Protein AF-A0A5R9ATQ8-F1 (afdb_monomer_lite)

Sequence (140 aa):
MYTQIVNFPNKNTQNATLIISRLKDLANIKRDLQLAQLLEVRPTTLSTWKKRDSIDYRLIIDFCNAKGFDLNFVFFGVEPINSHIEDLAQLLIGKVKGQFEKEISDIKGYQADLVNNLDKLKTKEAIEIAKKKVAKVTKK

Secondary structure (DSSP, 8-state):
---------SS-TT-HHHHHHHHHHHTT---HHHHHHHTT--HHHHHHHHHHT---HHHHHHHHHHHT--HHHHHH----THHHHHHHHHHHHHHHHHHHHHHHHHHHHHHHHHHHHHHHHHHHHHHHHHHHHHHHHTT-

Radius of gyration: 34.51 Å; chains: 1; bounding box: 72×62×83 Å

pLDDT: mean 85.85, std 14.68, range [38.66, 98.12]

Structure (mmCIF, N/CA/C/O backbone):
data_AF-A0A5R9ATQ8-F1
#
_entry.id   AF-A0A5R9ATQ8-F1
#
loop_
_atom_site.group_PDB
_atom_site.id
_atom_site.type_symbol
_atom_site.label_atom_id
_atom_site.label_alt_id
_atom_site.label_comp_id
_atom_site.label_asym_id
_atom_site.label_entity_id
_atom_site.label_seq_id
_atom_site.pdbx_PDB_ins_code
_atom_site.Cartn_x
_atom_site.Cartn_y
_atom_site.Cartn_z
_atom_site.occupancy
_atom_site.B_iso_or_equiv
_atom_site.auth_seq_id
_atom_site.auth_comp_id
_atom_site.auth_asym_id
_atom_site.auth_atom_id
_atom_site.pdbx_PDB_model_num
ATOM 1 N N . MET A 1 1 ? -10.161 30.521 -1.663 1.00 46.62 1 MET A N 1
ATOM 2 C CA . MET A 1 1 ? -8.878 30.371 -0.945 1.00 46.62 1 MET A CA 1
ATOM 3 C C . MET A 1 1 ? -8.720 28.903 -0.566 1.00 46.62 1 MET A C 1
ATOM 5 O O . MET A 1 1 ? -9.188 28.555 0.493 1.00 46.62 1 MET A O 1
ATOM 9 N N . TYR A 1 2 ? -8.190 28.051 -1.454 1.00 40.78 2 TYR A N 1
ATOM 10 C CA . TYR A 1 2 ? -7.668 26.696 -1.171 1.00 40.78 2 TYR A CA 1
ATOM 11 C C . TYR A 1 2 ? -7.130 26.115 -2.483 1.00 40.78 2 TYR A C 1
ATOM 13 O O . TYR A 1 2 ? -7.927 25.684 -3.306 1.00 40.78 2 TYR A O 1
ATOM 21 N N . THR A 1 3 ? -5.812 26.162 -2.698 1.00 38.66 3 THR A N 1
ATOM 22 C CA . THR A 1 3 ? -5.001 25.120 -3.374 1.00 38.66 3 THR A CA 1
ATOM 23 C C . THR A 1 3 ? -3.568 25.626 -3.549 1.00 38.66 3 THR A C 1
ATOM 25 O O . THR A 1 3 ? -3.216 26.257 -4.537 1.00 38.66 3 THR A O 1
ATOM 28 N N . GLN A 1 4 ? -2.719 25.335 -2.569 1.00 52.00 4 GLN A N 1
ATOM 29 C CA . GLN A 1 4 ? -1.273 25.273 -2.773 1.00 52.00 4 GLN A CA 1
ATOM 30 C C . GLN A 1 4 ? -0.727 24.066 -2.014 1.00 52.00 4 GLN A C 1
ATOM 32 O O . GLN A 1 4 ? -0.067 24.252 -1.006 1.00 52.00 4 GLN A O 1
ATOM 37 N N . ILE A 1 5 ? -1.012 22.834 -2.451 1.00 45.69 5 ILE A N 1
ATOM 38 C CA . ILE A 1 5 ? -0.193 21.674 -2.054 1.00 45.69 5 ILE A CA 1
ATOM 39 C C . ILE A 1 5 ? -0.224 20.608 -3.158 1.00 45.69 5 ILE A C 1
ATOM 41 O O . ILE A 1 5 ? -0.794 19.544 -2.994 1.00 45.69 5 ILE A O 1
ATOM 45 N N . VAL A 1 6 ? 0.383 20.898 -4.304 1.00 46.12 6 VAL A N 1
ATOM 46 C CA . VAL A 1 6 ? 1.107 19.879 -5.080 1.00 46.12 6 VAL A CA 1
ATOM 47 C C . VAL A 1 6 ? 2.267 20.610 -5.730 1.00 46.12 6 VAL A C 1
ATOM 49 O O . VAL A 1 6 ? 2.180 21.148 -6.830 1.00 46.12 6 VAL A O 1
ATOM 52 N N . ASN A 1 7 ? 3.352 20.733 -4.973 1.00 47.03 7 ASN A N 1
ATOM 53 C CA . ASN A 1 7 ? 4.609 21.207 -5.521 1.00 47.03 7 ASN A CA 1
ATOM 54 C C . ASN A 1 7 ? 5.124 20.073 -6.415 1.00 47.03 7 ASN A C 1
ATOM 56 O O . ASN A 1 7 ? 5.799 19.168 -5.935 1.00 47.03 7 ASN A O 1
ATOM 60 N N . PHE A 1 8 ? 4.720 20.052 -7.687 1.00 46.34 8 PHE A N 1
ATOM 61 C CA . PHE A 1 8 ? 5.320 19.160 -8.670 1.00 46.34 8 PHE A CA 1
ATOM 62 C C . PHE A 1 8 ? 6.730 19.693 -8.925 1.00 46.34 8 PHE A C 1
ATOM 64 O O . PHE A 1 8 ? 6.858 20.764 -9.527 1.00 46.34 8 PHE A O 1
ATOM 71 N N . PRO A 1 9 ? 7.805 19.026 -8.461 1.00 48.62 9 PRO A N 1
ATOM 72 C CA . PRO A 1 9 ? 9.133 19.438 -8.872 1.00 48.62 9 PRO A CA 1
ATOM 73 C C . PRO A 1 9 ? 9.164 19.363 -10.399 1.00 48.62 9 PRO A C 1
ATOM 75 O O . PRO A 1 9 ? 8.869 18.323 -10.982 1.00 48.62 9 PRO A O 1
ATOM 78 N N . ASN A 1 10 ? 9.478 20.490 -11.034 1.00 51.44 10 ASN A N 1
ATOM 79 C CA . ASN A 1 10 ? 9.579 20.677 -12.481 1.00 51.44 10 ASN A CA 1
ATOM 80 C C . ASN A 1 10 ? 10.792 19.909 -13.053 1.00 51.44 10 ASN A C 1
ATOM 82 O O . ASN A 1 10 ? 11.746 20.481 -13.576 1.00 51.44 10 ASN A O 1
ATOM 86 N N . LYS A 1 11 ? 10.808 18.592 -12.850 1.00 63.91 11 LYS A N 1
ATOM 87 C CA . LYS A 1 11 ? 11.862 17.656 -13.228 1.00 63.91 11 LYS A CA 1
ATOM 88 C C . LYS A 1 11 ? 11.149 16.452 -13.822 1.00 63.91 11 LYS A C 1
ATOM 90 O O . LYS A 1 11 ? 10.272 15.910 -13.164 1.00 63.91 11 LYS A O 1
ATOM 95 N N . ASN A 1 12 ? 11.494 16.054 -15.048 1.00 73.75 12 ASN A N 1
ATOM 96 C CA . ASN A 1 12 ? 10.874 14.910 -15.720 1.00 73.75 12 ASN A CA 1
ATOM 97 C C . ASN A 1 12 ? 10.888 13.675 -14.793 1.00 73.75 12 ASN A C 1
ATOM 99 O O . ASN A 1 12 ? 11.936 13.057 -14.575 1.00 73.75 12 ASN A O 1
ATOM 103 N N . THR A 1 13 ? 9.734 13.360 -14.201 1.00 82.50 13 THR A N 1
ATOM 104 C CA . THR A 1 13 ? 9.575 12.314 -13.181 1.00 82.50 13 THR A CA 1
ATOM 105 C C . THR A 1 13 ? 9.557 10.915 -13.783 1.00 82.50 13 THR A C 1
ATOM 107 O O . THR A 1 13 ? 9.734 9.944 -13.045 1.00 82.50 13 THR A O 1
ATOM 110 N N . GLN A 1 14 ? 9.412 10.838 -15.109 1.00 90.31 14 GLN A N 1
ATOM 111 C CA . GLN A 1 14 ? 9.348 9.618 -15.905 1.00 90.31 14 GLN A CA 1
ATOM 112 C C . GLN A 1 14 ? 10.719 9.196 -16.456 1.00 90.31 14 GLN A C 1
ATOM 114 O O . GLN A 1 14 ? 10.794 8.386 -17.377 1.00 90.31 14 GLN A O 1
ATOM 119 N N . ASN A 1 15 ? 11.812 9.740 -15.914 1.00 93.75 15 ASN A N 1
ATOM 120 C CA . ASN A 1 15 ? 13.147 9.281 -16.276 1.00 93.75 15 ASN A CA 1
ATOM 121 C C . ASN A 1 15 ? 13.405 7.869 -15.725 1.00 93.75 15 ASN A C 1
ATOM 123 O O . ASN A 1 15 ? 12.940 7.497 -14.638 1.00 93.75 15 ASN A O 1
ATOM 127 N N . ALA A 1 16 ? 14.188 7.089 -16.464 1.00 95.94 16 ALA A N 1
ATOM 128 C CA . ALA A 1 16 ? 14.448 5.682 -16.198 1.00 95.94 16 ALA A CA 1
ATOM 129 C C . ALA A 1 16 ? 15.022 5.451 -14.794 1.00 95.94 16 ALA A C 1
ATOM 131 O O . ALA A 1 16 ? 14.676 4.475 -14.130 1.00 95.94 16 ALA A O 1
ATOM 132 N N . THR A 1 17 ? 15.881 6.355 -14.316 1.00 95.81 17 THR A N 1
ATOM 133 C CA . THR A 1 17 ? 16.530 6.221 -13.005 1.00 95.81 17 THR A CA 1
ATOM 134 C C . THR A 1 17 ? 15.527 6.355 -11.861 1.00 95.81 17 THR A C 1
ATOM 136 O O . THR A 1 17 ? 15.564 5.548 -10.930 1.00 95.81 17 THR A O 1
ATOM 139 N N . LEU A 1 18 ? 14.614 7.328 -11.931 1.00 95.81 18 LEU A N 1
ATOM 140 C CA . LEU A 1 18 ? 13.574 7.509 -10.916 1.00 95.81 18 LEU A CA 1
ATOM 141 C C . LEU A 1 18 ? 12.566 6.364 -10.936 1.00 95.81 18 LEU A C 1
ATOM 143 O O . LEU A 1 18 ? 12.257 5.827 -9.876 1.00 95.81 18 LEU A O 1
ATOM 147 N N . ILE A 1 19 ? 12.112 5.945 -12.120 1.00 96.56 19 ILE A N 1
ATOM 148 C CA . ILE A 1 19 ? 11.181 4.816 -12.254 1.00 96.56 19 ILE A CA 1
ATOM 149 C C . ILE A 1 19 ? 11.798 3.544 -11.657 1.00 96.56 19 ILE A C 1
ATOM 151 O O . ILE A 1 19 ? 11.174 2.881 -10.831 1.00 96.56 19 ILE A O 1
ATOM 155 N N . ILE A 1 20 ? 13.054 3.236 -11.999 1.00 96.69 20 ILE A N 1
ATOM 156 C CA . ILE A 1 20 ? 13.779 2.086 -11.439 1.00 96.69 20 ILE A CA 1
ATOM 157 C C . ILE A 1 20 ? 13.929 2.204 -9.918 1.00 96.69 20 ILE A C 1
ATOM 159 O O . ILE A 1 20 ? 13.813 1.197 -9.222 1.00 96.69 20 ILE A O 1
ATOM 163 N N . SER A 1 21 ? 14.177 3.404 -9.386 1.00 96.38 21 SER A N 1
ATOM 164 C CA . SER A 1 21 ? 14.235 3.615 -7.936 1.00 96.38 21 SER A CA 1
ATOM 165 C C . SER A 1 21 ? 12.907 3.269 -7.270 1.00 96.38 21 SER A C 1
ATOM 167 O O . SER A 1 21 ? 12.885 2.437 -6.371 1.00 96.38 21 SER A O 1
ATOM 169 N N . ARG A 1 22 ? 11.795 3.817 -7.768 1.00 96.31 22 ARG A N 1
ATOM 170 C CA . ARG A 1 22 ? 10.468 3.581 -7.182 1.00 96.31 22 ARG A CA 1
ATOM 171 C C . ARG A 1 22 ? 10.037 2.120 -7.286 1.00 96.31 22 ARG A C 1
ATOM 173 O O . ARG A 1 22 ? 9.456 1.586 -6.350 1.00 96.31 22 ARG A O 1
ATOM 180 N N . LEU A 1 23 ? 10.370 1.443 -8.388 1.00 96.81 23 LEU A N 1
ATOM 181 C CA . LEU A 1 23 ? 10.139 0.001 -8.531 1.00 96.81 23 LEU A CA 1
ATOM 182 C C . LEU A 1 23 ? 10.910 -0.813 -7.489 1.00 96.81 23 LEU A C 1
ATOM 184 O O . LEU A 1 23 ? 10.379 -1.786 -6.958 1.00 96.81 23 LEU A O 1
ATOM 188 N N . LYS A 1 24 ? 12.154 -0.423 -7.188 1.00 97.00 24 LYS A N 1
ATOM 189 C CA . LYS A 1 24 ? 12.945 -1.059 -6.129 1.00 97.00 24 LYS A CA 1
ATOM 190 C C . LYS A 1 24 ? 12.338 -0.833 -4.748 1.00 97.00 24 LYS A C 1
ATOM 192 O O . LYS A 1 24 ? 12.287 -1.784 -3.972 1.00 97.00 24 LYS A O 1
ATOM 197 N N . ASP A 1 25 ? 11.859 0.379 -4.481 1.00 95.31 25 ASP A N 1
ATOM 198 C CA . ASP A 1 25 ? 11.218 0.731 -3.213 1.00 95.31 25 ASP A CA 1
ATOM 199 C C . ASP A 1 25 ? 9.940 -0.098 -3.004 1.00 95.31 25 ASP A C 1
ATOM 201 O O . ASP A 1 25 ? 9.802 -0.771 -1.983 1.00 95.31 25 ASP A O 1
ATOM 205 N N . LEU A 1 26 ? 9.067 -0.163 -4.016 1.00 94.88 26 LEU A N 1
ATOM 206 C CA . LEU A 1 26 ? 7.844 -0.977 -3.988 1.00 94.88 26 LEU A CA 1
ATOM 207 C C . LEU A 1 26 ? 8.123 -2.480 -3.855 1.00 94.88 26 LEU A C 1
ATOM 209 O O . LEU A 1 26 ? 7.413 -3.191 -3.147 1.00 94.88 26 LEU A O 1
ATOM 213 N N . ALA A 1 27 ? 9.168 -2.978 -4.517 1.00 94.50 27 ALA A N 1
ATOM 214 C CA . ALA A 1 27 ? 9.582 -4.376 -4.421 1.00 94.50 27 ALA A CA 1
ATOM 215 C C . ALA A 1 27 ? 10.441 -4.677 -3.175 1.00 94.50 27 ALA A C 1
ATOM 217 O O . ALA A 1 27 ? 10.871 -5.818 -3.002 1.00 94.50 27 ALA A O 1
ATOM 218 N N . ASN A 1 28 ? 10.697 -3.681 -2.317 1.00 96.00 28 ASN A N 1
ATOM 219 C CA . ASN A 1 28 ? 11.531 -3.770 -1.118 1.00 96.00 28 ASN A CA 1
ATOM 220 C C . ASN A 1 28 ? 12.920 -4.395 -1.375 1.00 96.00 28 ASN A C 1
ATOM 222 O O . ASN A 1 28 ? 13.402 -5.265 -0.642 1.00 96.00 28 ASN A O 1
ATOM 226 N N . ILE A 1 29 ? 13.580 -3.961 -2.450 1.00 97.06 29 ILE A N 1
ATOM 227 C CA . ILE A 1 29 ? 14.921 -4.415 -2.841 1.00 97.06 29 ILE A CA 1
ATOM 228 C C . ILE A 1 29 ? 15.869 -3.234 -3.012 1.00 97.06 29 ILE A C 1
ATOM 230 O O . ILE A 1 29 ? 15.476 -2.135 -3.371 1.00 97.06 29 ILE A O 1
ATOM 234 N N . LYS A 1 30 ? 17.168 -3.461 -2.798 1.00 95.19 30 LYS A N 1
ATOM 235 C CA . LYS A 1 30 ? 18.175 -2.385 -2.877 1.00 95.19 30 LYS A CA 1
ATOM 236 C C . LYS A 1 30 ? 18.996 -2.415 -4.163 1.00 95.19 30 LYS A C 1
ATOM 238 O O . LYS A 1 30 ? 19.471 -1.379 -4.630 1.00 95.19 30 LYS A O 1
ATOM 243 N N . ARG A 1 31 ? 19.190 -3.606 -4.739 1.00 96.62 31 ARG A N 1
ATOM 244 C CA . ARG A 1 31 ? 20.147 -3.832 -5.831 1.00 96.62 31 ARG A CA 1
ATOM 245 C C . ARG A 1 31 ? 19.441 -3.944 -7.173 1.00 96.62 31 ARG A C 1
ATOM 247 O O . ARG A 1 31 ? 18.506 -4.725 -7.319 1.00 96.62 31 ARG A O 1
ATOM 254 N N . ASP A 1 32 ? 19.982 -3.269 -8.180 1.00 95.62 32 ASP A N 1
ATOM 255 C CA . ASP A 1 32 ? 19.482 -3.343 -9.560 1.00 95.62 32 ASP A CA 1
ATOM 256 C C . ASP A 1 32 ? 19.546 -4.768 -10.122 1.00 95.62 32 ASP A C 1
ATOM 258 O O . ASP A 1 32 ? 18.688 -5.160 -10.900 1.00 95.62 32 ASP A O 1
ATOM 262 N N . LEU A 1 33 ? 20.519 -5.575 -9.682 1.00 96.62 33 LEU A N 1
ATOM 263 C CA . LEU A 1 33 ? 20.599 -6.997 -10.028 1.00 96.62 33 LEU A CA 1
ATOM 264 C C . LEU A 1 33 ? 19.315 -7.753 -9.654 1.00 96.62 33 LEU A C 1
ATOM 266 O O . LEU A 1 33 ? 18.842 -8.572 -10.433 1.00 96.62 33 LEU A O 1
ATOM 270 N N . GLN A 1 34 ? 18.748 -7.459 -8.481 1.00 97.69 34 GLN A N 1
ATOM 271 C CA . GLN A 1 34 ? 17.525 -8.108 -8.006 1.00 97.69 34 GLN A CA 1
ATOM 272 C C . GLN A 1 34 ? 16.316 -7.642 -8.817 1.00 97.69 34 GLN A C 1
ATOM 274 O O . GLN A 1 34 ? 15.476 -8.458 -9.174 1.00 97.69 34 GLN A O 1
ATOM 279 N N . LEU A 1 35 ? 16.254 -6.352 -9.169 1.00 97.69 35 LEU A N 1
ATOM 280 C CA . LEU A 1 35 ? 15.187 -5.845 -10.031 1.00 97.69 35 LEU A CA 1
ATOM 281 C C . LEU A 1 35 ? 15.271 -6.461 -11.433 1.00 97.69 35 LEU A C 1
ATOM 283 O O . LEU A 1 35 ? 14.249 -6.834 -11.993 1.00 97.69 35 LEU A O 1
ATOM 287 N N . ALA A 1 36 ? 16.479 -6.611 -11.982 1.00 97.50 36 ALA A N 1
ATOM 288 C CA . ALA A 1 36 ? 16.681 -7.238 -13.285 1.00 97.50 36 ALA A CA 1
ATOM 289 C C . ALA A 1 36 ? 16.168 -8.683 -13.292 1.00 97.50 36 ALA A C 1
ATOM 291 O O . ALA A 1 36 ? 15.490 -9.082 -14.230 1.00 97.50 36 ALA A O 1
ATOM 292 N N . GLN A 1 37 ? 16.435 -9.434 -12.220 1.00 97.44 37 GLN A N 1
ATOM 293 C CA . GLN A 1 37 ? 15.911 -10.789 -12.040 1.00 97.44 37 GLN A CA 1
ATOM 294 C C . GLN A 1 37 ? 14.381 -10.809 -11.937 1.00 97.44 37 GLN A C 1
ATOM 296 O O . GLN A 1 37 ? 13.757 -11.645 -12.576 1.00 97.44 37 GLN A O 1
ATOM 301 N N . LEU A 1 38 ? 13.777 -9.881 -11.182 1.00 96.81 38 LEU A N 1
ATOM 302 C CA . LEU A 1 38 ? 12.316 -9.779 -11.045 1.00 96.81 38 LEU A CA 1
ATOM 303 C C . LEU A 1 38 ? 11.607 -9.413 -12.354 1.00 96.81 38 LEU A C 1
ATOM 305 O O . LEU A 1 38 ? 10.496 -9.872 -12.586 1.00 96.81 38 LEU A O 1
ATOM 309 N N . LEU A 1 39 ? 12.238 -8.573 -13.174 1.00 96.94 39 LEU A N 1
ATOM 310 C CA . LEU A 1 39 ? 11.743 -8.172 -14.493 1.00 96.94 39 LEU A CA 1
ATOM 311 C C . LEU A 1 39 ? 12.145 -9.157 -15.601 1.00 96.94 39 LEU A C 1
ATOM 313 O O . LEU A 1 39 ? 11.845 -8.906 -16.762 1.00 96.94 39 LEU A O 1
ATOM 317 N N . GLU A 1 40 ? 12.870 -10.228 -15.265 1.00 97.19 40 GLU A N 1
ATOM 318 C CA . GLU A 1 40 ? 13.389 -11.222 -16.213 1.00 97.19 40 GLU A CA 1
ATOM 319 C C . GLU A 1 40 ? 14.249 -10.617 -17.344 1.00 97.19 40 GLU A C 1
ATOM 321 O O . GLU A 1 40 ? 14.307 -11.113 -18.469 1.00 97.19 40 GLU A O 1
ATOM 326 N N . VAL A 1 41 ? 14.990 -9.548 -17.034 1.00 97.00 41 VAL A N 1
ATOM 327 C CA . VAL A 1 41 ? 15.931 -8.894 -17.955 1.00 97.00 41 VAL A CA 1
ATOM 328 C C . VAL A 1 41 ? 17.380 -9.099 -17.524 1.00 97.00 41 VAL A C 1
ATOM 330 O O . VAL A 1 41 ? 17.706 -9.352 -16.365 1.00 97.00 41 VAL A O 1
ATOM 333 N N . ARG A 1 42 ? 18.314 -8.927 -18.464 1.00 97.06 42 ARG A N 1
ATOM 334 C CA . ARG A 1 42 ? 19.746 -8.935 -18.137 1.00 97.06 42 ARG A CA 1
ATOM 335 C C . ARG A 1 42 ? 20.103 -7.690 -17.302 1.00 97.06 42 ARG A C 1
ATOM 337 O O . ARG A 1 42 ? 19.620 -6.600 -17.609 1.00 97.06 42 ARG A O 1
ATOM 344 N N . PRO A 1 43 ? 21.026 -7.766 -16.324 1.00 95.12 43 PRO A N 1
ATOM 345 C CA . PRO A 1 43 ? 21.456 -6.591 -15.544 1.00 95.12 43 PRO A CA 1
ATOM 346 C C . PRO A 1 43 ? 22.042 -5.450 -16.399 1.00 95.12 43 PRO A C 1
ATOM 348 O O . PRO A 1 43 ? 21.942 -4.264 -16.067 1.00 95.12 43 PRO A O 1
ATOM 351 N N . THR A 1 44 ? 22.630 -5.804 -17.544 1.00 96.06 44 THR A N 1
ATOM 352 C CA . THR A 1 44 ? 23.124 -4.859 -18.554 1.00 96.06 44 THR A CA 1
ATOM 353 C C . THR A 1 44 ? 21.998 -4.076 -19.230 1.00 96.06 44 THR A C 1
ATOM 355 O O . THR A 1 44 ? 22.209 -2.923 -19.615 1.00 96.06 44 THR A O 1
ATOM 358 N N . THR A 1 45 ? 20.796 -4.650 -19.325 1.0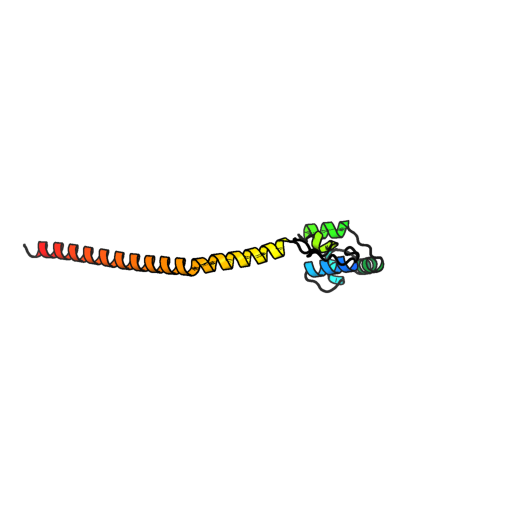0 96.75 45 THR A N 1
ATOM 359 C CA . THR A 1 45 ? 19.600 -3.984 -19.850 1.00 96.75 45 THR A CA 1
ATOM 360 C C . THR A 1 45 ? 19.188 -2.832 -18.938 1.00 96.75 45 THR A C 1
ATOM 362 O O . THR A 1 45 ? 19.131 -1.700 -19.408 1.00 96.75 45 THR A O 1
ATOM 365 N N . LEU A 1 46 ? 19.045 -3.061 -17.624 1.00 95.50 46 LEU A N 1
ATOM 366 C CA . LEU A 1 46 ? 18.748 -1.978 -16.668 1.00 95.50 46 LEU A CA 1
ATOM 367 C C . LEU A 1 46 ? 19.827 -0.887 -16.662 1.00 95.50 46 LEU A C 1
ATOM 369 O O . LEU A 1 46 ? 19.528 0.302 -16.556 1.00 95.50 46 LEU A O 1
ATOM 373 N N . SER A 1 47 ? 21.095 -1.277 -16.801 1.00 94.69 47 SER A N 1
ATOM 374 C CA . SER A 1 47 ? 22.197 -0.314 -16.914 1.00 94.69 47 SER A CA 1
ATOM 375 C C . SER A 1 47 ? 22.073 0.552 -18.173 1.00 94.69 47 SER A C 1
ATOM 377 O O . SER A 1 47 ? 22.318 1.757 -18.116 1.00 94.69 47 SER A O 1
ATOM 379 N N . THR A 1 48 ? 21.670 -0.044 -19.298 1.00 96.81 48 THR A N 1
ATOM 380 C CA . THR A 1 48 ? 21.416 0.664 -20.561 1.00 96.81 48 THR A CA 1
ATOM 381 C C . THR A 1 48 ? 20.226 1.606 -20.445 1.00 96.81 48 THR A C 1
ATOM 383 O O . THR A 1 48 ? 20.333 2.752 -20.875 1.00 96.81 48 THR A O 1
ATOM 386 N N . TRP A 1 49 ? 19.136 1.159 -19.818 1.00 97.06 49 TRP A N 1
ATOM 387 C CA . TRP A 1 49 ? 17.939 1.969 -19.611 1.00 97.06 49 TRP A CA 1
ATOM 388 C C . TRP A 1 49 ? 18.237 3.261 -18.857 1.00 97.06 49 TRP A C 1
ATOM 390 O O . TRP A 1 49 ? 17.906 4.342 -19.334 1.00 97.06 49 TRP A O 1
ATOM 400 N N . LYS A 1 50 ? 18.966 3.171 -17.736 1.00 95.19 50 LYS A N 1
ATOM 401 C CA . LYS A 1 50 ? 19.392 4.354 -16.970 1.00 95.19 50 LYS A CA 1
ATOM 402 C C . LYS A 1 50 ? 20.273 5.301 -17.784 1.00 95.19 50 LYS A C 1
ATOM 404 O O . LYS A 1 50 ? 20.095 6.508 -17.707 1.00 95.19 50 LYS A O 1
ATOM 409 N N . LYS A 1 51 ? 21.230 4.766 -18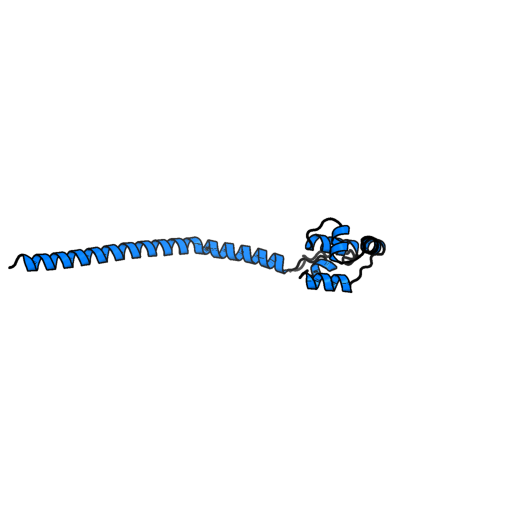.555 1.00 96.19 51 LYS A N 1
ATOM 410 C CA . LYS A 1 51 ? 22.162 5.579 -19.360 1.00 96.19 51 LYS A CA 1
ATOM 411 C C . LYS A 1 51 ? 21.476 6.302 -20.518 1.00 96.19 51 LYS A C 1
ATOM 413 O O . LYS A 1 51 ? 21.877 7.409 -20.850 1.00 96.19 51 LYS A O 1
ATOM 418 N N . ARG A 1 52 ? 20.507 5.649 -21.163 1.00 95.56 52 ARG A N 1
ATOM 419 C CA . ARG A 1 52 ? 19.786 6.169 -22.337 1.00 95.56 52 ARG A CA 1
ATOM 420 C C . ARG A 1 52 ? 18.491 6.889 -21.982 1.00 95.56 52 ARG A C 1
ATOM 422 O O . ARG A 1 52 ? 17.782 7.295 -22.891 1.00 95.56 52 ARG A O 1
ATOM 429 N N . ASP A 1 53 ? 18.167 6.953 -20.697 1.00 95.12 53 ASP A N 1
ATOM 430 C CA . ASP A 1 53 ? 16.900 7.456 -20.182 1.00 95.12 53 ASP A CA 1
ATOM 431 C C . ASP A 1 53 ? 15.666 6.898 -20.916 1.00 95.12 53 ASP A C 1
ATOM 433 O O . ASP A 1 53 ? 14.761 7.616 -21.324 1.00 95.12 53 ASP A O 1
ATOM 437 N N . SER A 1 54 ? 15.668 5.586 -21.152 1.00 94.75 54 SER A N 1
ATOM 438 C CA . SER A 1 54 ? 14.596 4.882 -21.862 1.00 94.75 54 SER A CA 1
ATOM 439 C C . SER A 1 54 ? 14.328 3.544 -21.197 1.00 94.75 54 SER A C 1
ATOM 441 O O . SER A 1 54 ? 15.260 2.840 -20.817 1.00 94.75 54 SER A O 1
ATOM 443 N N . ILE A 1 55 ? 13.057 3.188 -21.054 1.00 95.44 55 ILE A N 1
ATOM 444 C CA . ILE A 1 55 ? 12.612 1.936 -20.436 1.00 95.44 55 ILE A CA 1
ATOM 445 C C . ILE A 1 55 ? 11.666 1.196 -21.373 1.00 95.44 55 ILE A C 1
ATOM 447 O O . ILE A 1 55 ? 11.049 1.794 -22.255 1.00 95.44 55 ILE A O 1
ATOM 451 N N . ASP A 1 56 ? 11.516 -0.105 -21.149 1.00 96.69 56 ASP A N 1
ATOM 452 C CA . ASP A 1 56 ? 10.422 -0.859 -21.747 1.00 96.69 56 ASP A CA 1
ATOM 453 C C . ASP A 1 56 ? 9.137 -0.607 -20.947 1.00 96.69 56 ASP A C 1
ATOM 455 O O . ASP A 1 56 ? 8.869 -1.256 -19.936 1.00 96.69 56 ASP A O 1
ATOM 459 N N . TYR A 1 57 ? 8.358 0.388 -21.377 1.00 96.12 57 TYR A N 1
ATOM 460 C CA . TYR A 1 57 ? 7.116 0.773 -20.702 1.00 96.12 57 TYR A CA 1
ATOM 461 C C . TYR A 1 57 ? 6.125 -0.380 -20.594 1.00 96.12 57 TYR A C 1
ATOM 463 O O . TYR A 1 57 ? 5.469 -0.510 -19.564 1.00 96.12 57 TYR A O 1
ATOM 471 N N . ARG A 1 58 ? 6.029 -1.223 -21.628 1.00 97.56 58 ARG A N 1
ATOM 472 C CA . ARG A 1 58 ? 5.106 -2.357 -21.626 1.00 97.56 58 ARG A CA 1
ATOM 473 C C . ARG A 1 58 ? 5.500 -3.345 -20.536 1.00 97.56 58 ARG A C 1
ATOM 475 O O . ARG A 1 58 ? 4.660 -3.674 -19.706 1.00 97.56 58 ARG A O 1
ATOM 482 N N . LEU A 1 59 ? 6.779 -3.725 -20.481 1.00 97.94 59 LEU A N 1
ATOM 483 C CA . LEU A 1 59 ? 7.277 -4.626 -19.442 1.00 97.94 59 LEU A CA 1
ATOM 484 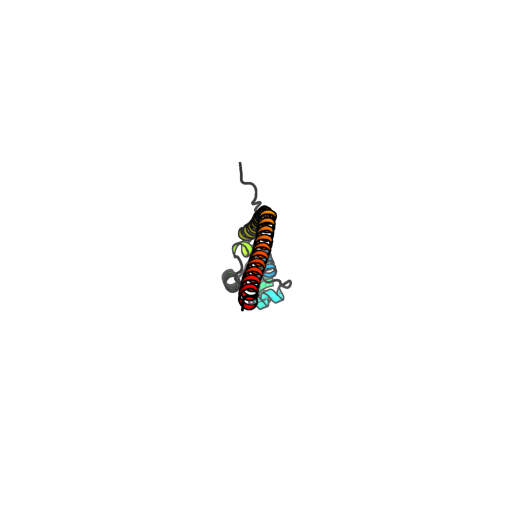C C . LEU A 1 59 ? 7.029 -4.070 -18.034 1.00 97.94 59 LEU A C 1
ATOM 486 O O . LEU A 1 59 ? 6.581 -4.802 -17.155 1.00 97.94 59 LEU A O 1
ATOM 490 N N . ILE A 1 60 ? 7.311 -2.781 -17.813 1.00 97.75 60 ILE A N 1
ATOM 491 C CA . ILE A 1 60 ? 7.107 -2.157 -16.500 1.00 97.75 60 ILE A CA 1
ATOM 492 C C . ILE A 1 60 ? 5.625 -2.134 -16.117 1.00 97.75 60 ILE A C 1
ATOM 494 O O . ILE A 1 60 ? 5.297 -2.463 -14.981 1.00 97.75 60 ILE A O 1
ATOM 498 N N . ILE A 1 61 ? 4.730 -1.776 -17.040 1.00 97.94 61 ILE A N 1
ATOM 499 C CA . ILE A 1 61 ? 3.284 -1.748 -16.778 1.00 97.94 61 ILE A CA 1
ATOM 500 C C . ILE A 1 61 ? 2.767 -3.155 -16.464 1.00 97.94 61 ILE A C 1
ATOM 502 O O . ILE A 1 61 ? 2.060 -3.330 -15.472 1.00 97.94 61 ILE A O 1
ATOM 506 N N . ASP A 1 62 ? 3.156 -4.157 -17.254 1.00 98.12 62 ASP A N 1
ATOM 507 C CA . ASP A 1 62 ? 2.745 -5.549 -17.048 1.00 98.12 62 ASP A CA 1
ATOM 508 C C . ASP A 1 62 ? 3.236 -6.074 -15.688 1.00 98.12 62 ASP A C 1
ATOM 510 O O . ASP A 1 62 ? 2.466 -6.668 -14.929 1.00 98.12 62 ASP A O 1
ATOM 514 N N . PHE A 1 63 ? 4.489 -5.777 -15.326 1.00 97.56 63 PHE A N 1
ATOM 515 C CA . PHE A 1 63 ? 5.048 -6.110 -14.015 1.00 97.56 63 PHE A CA 1
ATOM 516 C C . PHE A 1 63 ? 4.289 -5.432 -12.867 1.00 97.56 63 PHE A C 1
ATOM 518 O O . PHE A 1 63 ? 3.937 -6.091 -11.886 1.00 97.56 63 PHE A O 1
ATOM 525 N N . CYS A 1 64 ? 4.013 -4.132 -12.982 1.00 96.69 64 CYS A N 1
ATOM 526 C CA . CYS A 1 64 ? 3.273 -3.392 -11.965 1.00 96.69 64 CYS A CA 1
ATOM 527 C C . CYS A 1 64 ? 1.859 -3.947 -11.781 1.00 96.69 64 CYS A C 1
ATOM 529 O O . CYS A 1 64 ? 1.449 -4.184 -10.647 1.00 96.69 64 CYS A O 1
ATOM 531 N N . ASN A 1 65 ? 1.148 -4.234 -12.873 1.00 96.31 65 ASN A N 1
ATOM 532 C CA . ASN A 1 65 ? -0.183 -4.838 -12.822 1.00 96.31 65 ASN A CA 1
ATOM 533 C C . ASN A 1 65 ? -0.149 -6.214 -12.144 1.00 96.31 65 ASN A C 1
ATOM 535 O O . ASN A 1 65 ? -0.972 -6.491 -11.275 1.00 96.31 65 ASN A O 1
ATOM 539 N N . ALA A 1 66 ? 0.837 -7.053 -12.477 1.00 96.56 66 ALA A N 1
ATOM 540 C CA . ALA A 1 66 ? 1.003 -8.369 -11.860 1.00 96.56 66 ALA A CA 1
ATOM 541 C C . ALA A 1 66 ? 1.316 -8.300 -10.352 1.00 96.56 66 ALA A C 1
ATOM 543 O O . ALA A 1 66 ? 0.997 -9.231 -9.612 1.00 96.56 66 ALA A O 1
ATOM 544 N N . LYS A 1 67 ? 1.948 -7.215 -9.887 1.00 94.94 67 LYS A N 1
ATOM 545 C CA . LYS A 1 67 ? 2.294 -6.990 -8.473 1.00 94.94 67 LYS A CA 1
ATOM 546 C C . LYS A 1 67 ? 1.292 -6.122 -7.707 1.00 94.94 67 LYS A C 1
ATOM 548 O O . LYS A 1 67 ? 1.429 -6.005 -6.493 1.00 94.94 67 LYS A O 1
ATOM 553 N N . GLY A 1 68 ? 0.305 -5.532 -8.382 1.00 93.88 68 GLY A N 1
ATOM 554 C CA . GLY A 1 68 ? -0.619 -4.569 -7.779 1.00 93.88 68 GLY A CA 1
ATOM 555 C C . GLY A 1 68 ? 0.041 -3.234 -7.412 1.00 93.88 68 GLY A C 1
ATOM 556 O O . GLY A 1 68 ? -0.372 -2.587 -6.455 1.00 93.88 68 GLY A O 1
ATOM 557 N N . PHE A 1 69 ? 1.093 -2.835 -8.129 1.00 94.25 69 PHE A N 1
ATOM 558 C CA . PHE A 1 69 ? 1.794 -1.572 -7.900 1.00 94.25 69 PHE A CA 1
ATOM 559 C C . PHE A 1 69 ? 1.084 -0.402 -8.588 1.00 94.25 69 PHE A C 1
ATOM 561 O O . PHE A 1 69 ? 0.719 -0.493 -9.760 1.00 94.25 69 PHE A O 1
ATOM 568 N N . ASP A 1 70 ? 0.941 0.722 -7.880 1.00 92.44 70 ASP A N 1
ATOM 569 C CA . ASP A 1 70 ? 0.317 1.930 -8.425 1.00 92.44 70 ASP A CA 1
ATOM 570 C C . ASP A 1 70 ? 1.211 2.591 -9.485 1.00 92.44 70 ASP A C 1
ATOM 572 O O . ASP A 1 70 ? 2.314 3.075 -9.208 1.00 92.44 70 ASP A O 1
ATOM 576 N N . LEU A 1 71 ? 0.703 2.648 -10.716 1.00 93.75 71 LEU A N 1
ATOM 577 C CA . LEU A 1 71 ? 1.380 3.271 -11.848 1.00 93.75 71 LEU A CA 1
ATOM 578 C C . LEU A 1 71 ? 1.593 4.777 -11.636 1.00 93.75 71 LEU A C 1
ATOM 580 O O . LEU A 1 71 ? 2.600 5.312 -12.107 1.00 93.75 71 LEU A O 1
ATOM 584 N N . ASN A 1 72 ? 0.701 5.461 -10.911 1.00 91.75 72 ASN A N 1
ATOM 585 C CA . ASN A 1 72 ? 0.861 6.887 -10.622 1.00 91.75 72 ASN A CA 1
ATOM 586 C C . ASN A 1 72 ? 2.103 7.131 -9.771 1.00 91.75 72 ASN A C 1
ATOM 588 O O . ASN A 1 72 ? 2.930 7.989 -10.097 1.00 91.75 72 ASN A O 1
ATOM 592 N N . PHE A 1 73 ? 2.291 6.313 -8.739 1.00 91.75 73 PHE A N 1
ATOM 593 C CA . PHE A 1 73 ? 3.501 6.366 -7.939 1.00 91.75 73 PHE A CA 1
ATOM 594 C C . PHE A 1 73 ? 4.731 6.006 -8.775 1.00 91.75 73 PHE A C 1
ATOM 596 O O . PHE A 1 73 ? 5.691 6.774 -8.807 1.00 91.75 73 PHE A O 1
ATOM 603 N N . VAL A 1 74 ? 4.701 4.903 -9.528 1.00 94.88 74 VAL A N 1
ATOM 604 C CA . VAL A 1 74 ? 5.858 4.450 -10.324 1.00 94.88 74 VAL A CA 1
ATOM 605 C C . VAL A 1 74 ? 6.324 5.515 -11.323 1.00 94.88 74 VAL A C 1
ATOM 607 O O . VAL A 1 74 ? 7.509 5.865 -11.346 1.00 94.88 74 VAL A O 1
ATOM 610 N N . PHE A 1 75 ? 5.414 6.076 -12.120 1.00 94.00 75 PHE A N 1
ATOM 611 C CA . PHE A 1 75 ? 5.780 6.995 -13.201 1.00 94.00 75 PHE A CA 1
ATOM 612 C C . PHE A 1 75 ? 5.882 8.452 -12.759 1.00 94.00 75 PHE A C 1
ATOM 614 O O . PHE A 1 75 ? 6.750 9.175 -13.249 1.00 94.00 75 PHE A O 1
ATOM 621 N N . PHE A 1 76 ? 5.055 8.889 -11.811 1.00 90.56 76 PHE A N 1
ATOM 622 C CA . PHE A 1 76 ? 4.967 10.301 -11.435 1.00 90.56 76 PHE A CA 1
ATOM 623 C C . PHE A 1 76 ? 5.495 10.590 -10.029 1.00 90.56 76 PHE A C 1
ATOM 625 O O . PHE A 1 76 ? 5.800 11.743 -9.731 1.00 90.56 76 PHE A O 1
ATOM 632 N N . GLY A 1 77 ? 5.682 9.569 -9.188 1.00 88.69 77 GLY A N 1
ATOM 633 C CA . GLY A 1 77 ? 6.068 9.739 -7.784 1.00 88.69 77 GLY A CA 1
ATOM 634 C C . GLY A 1 77 ? 4.968 10.362 -6.936 1.00 88.69 77 GLY A C 1
ATOM 635 O O . GLY A 1 77 ? 5.260 10.908 -5.878 1.00 88.69 77 GLY A O 1
ATOM 636 N N . VAL A 1 78 ? 3.730 10.327 -7.427 1.00 85.25 78 VAL A N 1
ATOM 637 C CA . VAL A 1 78 ? 2.558 10.771 -6.684 1.00 85.25 78 VAL A CA 1
ATOM 638 C C . VAL A 1 78 ? 2.105 9.580 -5.862 1.00 85.25 78 VAL A C 1
ATOM 640 O O . VAL A 1 78 ? 1.701 8.566 -6.427 1.00 85.25 78 VAL A O 1
ATOM 643 N N . GLU A 1 79 ? 2.237 9.673 -4.543 1.00 77.69 79 GLU A N 1
ATOM 644 C CA . GLU A 1 79 ? 1.663 8.661 -3.664 1.00 77.69 79 GLU A CA 1
ATOM 645 C C . GLU A 1 79 ? 0.143 8.614 -3.857 1.00 77.69 79 GLU A C 1
ATOM 647 O O . GLU A 1 79 ? -0.484 9.665 -4.054 1.00 77.69 79 GLU A O 1
ATOM 652 N N . PRO A 1 80 ? -0.465 7.417 -3.830 1.00 67.81 80 PRO A N 1
ATOM 653 C CA . PRO A 1 80 ? -1.907 7.306 -3.917 1.00 67.81 80 PRO A CA 1
ATOM 654 C C . PRO A 1 80 ? -2.529 8.122 -2.786 1.00 67.81 80 PRO A C 1
ATOM 656 O O . PRO A 1 80 ? -2.224 7.906 -1.618 1.00 67.81 80 PRO A O 1
ATOM 659 N N . ILE A 1 81 ? -3.450 9.024 -3.134 1.00 62.78 81 ILE A N 1
ATOM 660 C CA . ILE A 1 81 ? -4.203 9.872 -2.189 1.00 62.78 81 ILE A CA 1
ATOM 661 C C . ILE A 1 81 ? -4.811 9.040 -1.041 1.00 62.78 81 ILE A C 1
ATOM 663 O O . ILE A 1 81 ? -5.000 9.539 0.068 1.00 62.78 81 ILE A O 1
ATOM 667 N N . ASN A 1 82 ? -5.070 7.755 -1.294 1.00 63.06 82 ASN A N 1
ATOM 668 C CA . ASN A 1 82 ? -5.603 6.806 -0.329 1.00 63.06 82 ASN A CA 1
ATOM 669 C C . ASN A 1 82 ? -4.717 6.589 0.908 1.00 63.06 82 ASN A C 1
ATOM 671 O O . ASN A 1 82 ? -5.288 6.330 1.961 1.00 63.06 82 ASN A O 1
ATOM 675 N N . SER A 1 83 ? -3.388 6.758 0.842 1.00 63.41 83 SER A N 1
ATOM 676 C CA . SER A 1 83 ? -2.531 6.605 2.035 1.00 63.41 83 SER A CA 1
ATOM 677 C C . SER A 1 83 ? -2.893 7.629 3.116 1.00 63.41 83 SER A C 1
ATOM 679 O O . SER A 1 83 ? -3.103 7.287 4.276 1.00 63.41 83 SER A O 1
ATOM 681 N N . HIS A 1 84 ? -3.110 8.883 2.719 1.00 66.38 84 HIS A N 1
ATOM 682 C CA . HIS A 1 84 ? -3.569 9.927 3.631 1.00 66.38 84 HIS A CA 1
ATOM 683 C C . HIS A 1 84 ? -5.034 9.772 4.042 1.00 66.38 84 HIS A C 1
ATOM 685 O O . HIS A 1 84 ? -5.393 10.164 5.150 1.00 66.38 84 HIS A O 1
ATOM 691 N N . ILE A 1 85 ? -5.891 9.204 3.188 1.00 78.00 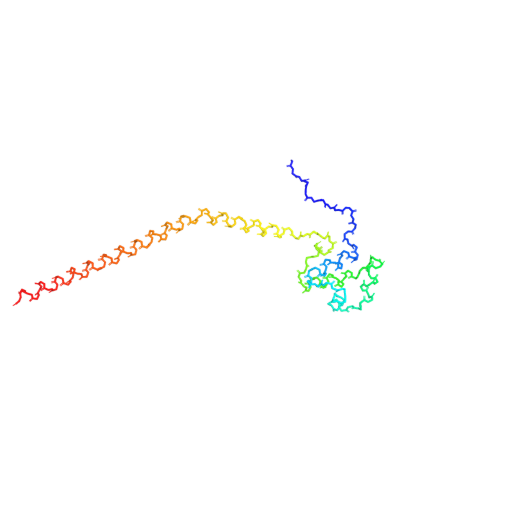85 ILE A N 1
ATOM 692 C CA . ILE A 1 85 ? -7.279 8.902 3.569 1.00 78.00 85 ILE A CA 1
ATOM 693 C C . ILE A 1 85 ? -7.305 7.825 4.661 1.00 78.00 85 ILE A C 1
ATOM 695 O O . ILE A 1 85 ? -8.077 7.963 5.606 1.00 78.00 85 ILE A O 1
ATOM 699 N N . GLU A 1 86 ? -6.461 6.796 4.568 1.00 77.94 86 GLU A N 1
ATOM 700 C CA . GLU A 1 86 ? -6.334 5.746 5.586 1.00 77.94 86 GLU A CA 1
ATOM 701 C C . GLU A 1 86 ? -5.824 6.313 6.917 1.00 77.94 86 GLU A C 1
ATOM 703 O O . GLU A 1 86 ? -6.433 6.064 7.960 1.00 77.94 86 GLU A O 1
ATOM 708 N N . ASP A 1 87 ? -4.797 7.167 6.884 1.00 79.69 87 ASP A N 1
ATOM 709 C CA . ASP A 1 87 ? -4.284 7.850 8.079 1.00 79.69 87 ASP A CA 1
ATOM 710 C C . ASP A 1 87 ? -5.348 8.748 8.738 1.00 79.69 87 ASP A C 1
ATOM 712 O O . ASP A 1 87 ? -5.543 8.734 9.960 1.00 79.69 87 ASP A O 1
ATOM 716 N N . LEU A 1 88 ? -6.082 9.521 7.929 1.00 86.38 88 LEU A N 1
ATOM 717 C CA . LEU A 1 88 ? -7.171 10.376 8.405 1.00 86.38 88 LEU A CA 1
ATOM 718 C C . LEU A 1 88 ? -8.347 9.555 8.942 1.00 86.38 88 LEU A C 1
ATOM 720 O O . LEU A 1 88 ? -8.928 9.923 9.967 1.00 86.38 88 LEU A O 1
ATOM 724 N N . ALA A 1 89 ? -8.688 8.444 8.289 1.00 88.06 89 ALA A N 1
ATOM 725 C CA . ALA A 1 89 ? -9.722 7.525 8.744 1.00 88.06 89 ALA A CA 1
ATOM 726 C C . ALA A 1 89 ? -9.343 6.920 10.099 1.00 88.06 89 ALA A C 1
ATOM 728 O O . ALA A 1 89 ? -10.161 6.934 11.019 1.00 88.06 89 ALA A O 1
ATOM 729 N N . GLN A 1 90 ? -8.094 6.482 10.266 1.00 86.88 90 GLN A N 1
ATOM 730 C CA . GLN A 1 90 ? -7.598 5.933 11.525 1.00 86.88 90 GLN A CA 1
ATOM 731 C C . GLN A 1 90 ? -7.663 6.968 12.658 1.00 86.88 90 GLN A C 1
ATOM 733 O O . GLN A 1 90 ? -8.110 6.660 13.769 1.00 86.88 90 GLN A O 1
ATOM 738 N N . LEU A 1 91 ? -7.285 8.218 12.372 1.00 88.88 91 LEU A N 1
ATOM 739 C CA . LEU A 1 91 ? -7.374 9.326 13.323 1.00 88.88 91 LEU A CA 1
ATOM 740 C C . LEU A 1 91 ? -8.829 9.642 13.711 1.00 88.88 91 LEU A C 1
ATOM 742 O O . LEU A 1 91 ? -9.125 9.848 14.892 1.00 88.88 91 LEU A O 1
ATOM 746 N N . LEU A 1 92 ? -9.741 9.685 12.736 1.00 92.19 92 LEU A N 1
ATOM 747 C CA . LEU A 1 92 ? -11.167 9.932 12.966 1.00 92.19 92 LEU A CA 1
ATOM 748 C C . LEU A 1 92 ? -11.802 8.808 13.789 1.00 92.19 92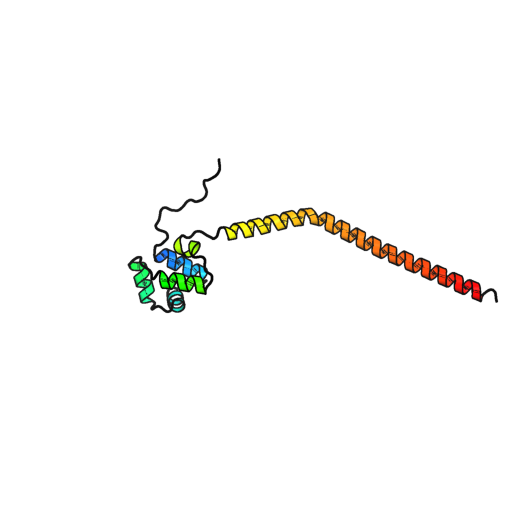 LEU A C 1
ATOM 750 O O . LEU A 1 92 ? -12.474 9.096 14.778 1.00 92.19 92 LEU A O 1
ATOM 754 N N . ILE A 1 93 ? -11.537 7.547 13.441 1.00 92.19 93 ILE A N 1
ATOM 755 C CA . ILE A 1 93 ? -12.015 6.374 14.186 1.00 92.19 93 ILE A CA 1
ATOM 756 C C . ILE A 1 93 ? -11.532 6.433 15.637 1.00 92.19 93 ILE A C 1
ATOM 758 O O . ILE A 1 93 ? -12.326 6.218 16.554 1.00 92.19 93 ILE A O 1
ATOM 762 N N . GLY A 1 94 ? -10.261 6.780 15.863 1.00 91.50 94 GLY A N 1
ATOM 763 C CA . GLY A 1 94 ? -9.710 6.953 17.208 1.00 91.50 94 GLY A CA 1
ATOM 764 C C . GLY A 1 94 ? -10.435 8.034 18.014 1.00 91.50 94 GLY A C 1
ATOM 765 O O . GLY A 1 94 ? -10.812 7.796 19.161 1.00 91.50 94 GLY A O 1
ATOM 766 N N . LYS A 1 95 ? -10.694 9.199 17.407 1.00 91.25 95 LYS A N 1
ATOM 767 C CA . LYS A 1 95 ? -11.429 10.298 18.059 1.00 91.25 95 LYS A CA 1
ATOM 768 C C . LYS A 1 95 ? -12.863 9.914 18.409 1.00 91.25 95 LYS A C 1
ATOM 770 O O . LYS A 1 95 ? -13.293 10.147 19.535 1.00 91.25 95 LYS A O 1
ATOM 775 N N . VAL A 1 96 ? -13.579 9.313 17.460 1.00 93.44 96 VAL A N 1
ATOM 776 C CA . VAL A 1 96 ? -14.959 8.854 17.658 1.00 93.44 96 VAL A CA 1
ATOM 777 C C . VAL A 1 96 ? -15.002 7.817 18.779 1.00 93.44 96 VAL A C 1
ATOM 779 O O . VAL A 1 96 ? -15.808 7.937 19.695 1.00 93.44 96 VAL A O 1
ATOM 782 N N . LYS A 1 97 ? -14.086 6.842 18.770 1.00 92.06 97 LYS A N 1
ATOM 783 C CA . LYS A 1 97 ? -13.991 5.831 19.827 1.00 92.06 97 LYS A CA 1
ATOM 784 C C . LYS A 1 97 ? -13.748 6.463 21.199 1.00 92.06 97 LYS A C 1
ATOM 786 O O . LYS A 1 97 ? -14.491 6.156 22.125 1.00 92.06 97 LYS A O 1
ATOM 791 N N . GLY A 1 98 ? -12.777 7.371 21.310 1.00 88.38 98 GLY A N 1
ATOM 792 C CA . GLY A 1 98 ? -12.461 8.057 22.567 1.00 88.38 98 GLY A CA 1
ATOM 793 C C . GLY A 1 98 ? -13.641 8.852 23.134 1.00 88.38 98 GLY A C 1
ATOM 794 O O . GLY A 1 98 ? -13.841 8.881 24.345 1.00 88.38 98 GLY A O 1
ATOM 795 N N . GLN A 1 99 ? -14.477 9.435 22.270 1.00 91.38 99 GLN A N 1
ATOM 796 C CA . GLN A 1 99 ? -15.682 10.146 22.699 1.00 91.38 99 GLN A CA 1
ATOM 797 C C . GLN A 1 99 ? -16.708 9.217 23.372 1.00 91.38 99 GLN A C 1
ATOM 799 O O . GLN A 1 99 ? -17.373 9.631 24.318 1.00 91.38 99 GLN A O 1
ATOM 804 N N . PHE A 1 100 ? -16.790 7.957 22.937 1.00 93.25 100 PHE A N 1
ATOM 805 C CA . PHE A 1 100 ? -17.744 6.971 23.458 1.00 93.25 100 PHE A CA 1
ATOM 806 C C . PHE A 1 100 ? -17.180 6.058 24.558 1.00 93.25 100 PHE A C 1
ATOM 808 O O . PHE A 1 100 ? -17.931 5.285 25.153 1.00 93.25 100 PHE A O 1
ATOM 815 N N . GLU A 1 101 ? -15.882 6.119 24.868 1.00 88.94 101 GLU A N 1
ATOM 816 C CA . GLU A 1 101 ? -15.246 5.217 25.845 1.00 88.94 101 GLU A CA 1
ATOM 817 C C . GLU A 1 101 ? -15.872 5.308 27.241 1.00 88.94 101 GLU A C 1
ATOM 819 O O . GLU 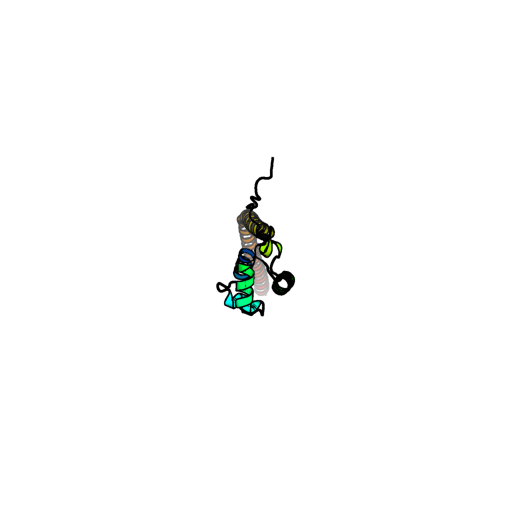A 1 101 ? -16.129 4.280 27.873 1.00 88.94 101 GLU A O 1
ATOM 824 N N . LYS A 1 102 ? -16.168 6.529 27.699 1.00 85.50 102 LYS A N 1
ATOM 825 C CA . LYS A 1 102 ? -16.802 6.759 29.002 1.00 85.50 102 LYS A CA 1
ATOM 826 C C . LYS A 1 102 ? -18.225 6.200 29.042 1.00 85.50 102 LYS A C 1
ATOM 828 O O . LYS A 1 102 ? -18.555 5.442 29.945 1.00 85.50 102 LYS A O 1
ATOM 833 N N . GLU A 1 103 ? -19.033 6.510 28.030 1.00 90.06 103 GLU A N 1
ATOM 834 C CA . GLU A 1 103 ? -20.421 6.042 27.937 1.00 90.06 103 GLU A CA 1
ATOM 835 C C . GLU A 1 103 ? -20.497 4.509 27.887 1.00 90.06 103 GLU A C 1
ATOM 837 O O . GLU A 1 103 ? -21.309 3.897 28.580 1.00 90.06 103 GLU A O 1
ATOM 842 N N . ILE A 1 104 ? -19.600 3.865 27.134 1.00 91.38 104 ILE A N 1
ATOM 843 C CA . ILE A 1 104 ? -19.503 2.401 27.074 1.00 91.38 104 ILE A CA 1
ATOM 844 C C . ILE A 1 104 ? -19.107 1.811 28.434 1.00 91.38 104 ILE A C 1
ATOM 846 O O . ILE A 1 104 ? -19.625 0.758 28.817 1.00 91.38 104 ILE A O 1
ATOM 850 N N . SER A 1 105 ? -18.186 2.452 29.156 1.00 90.75 105 SER A N 1
ATOM 851 C CA . SER A 1 105 ? -17.786 2.023 30.500 1.00 90.75 105 SER A CA 1
ATOM 852 C C . SER A 1 105 ? -18.959 2.091 31.477 1.00 90.75 105 SER A C 1
ATOM 854 O O . SER A 1 105 ? -19.223 1.120 32.190 1.00 90.75 105 SER A O 1
ATOM 856 N N . ASP A 1 106 ? -19.698 3.198 31.462 1.00 90.75 106 ASP A N 1
ATOM 857 C CA . ASP A 1 106 ? -20.847 3.411 32.341 1.00 90.75 106 ASP A CA 1
ATOM 858 C C . ASP A 1 106 ? -21.963 2.391 32.045 1.00 90.75 106 ASP A C 1
ATOM 860 O O . ASP A 1 106 ? -22.468 1.742 32.962 1.00 90.75 106 ASP A O 1
ATOM 864 N N . ILE A 1 107 ? -22.279 2.144 30.764 1.00 94.38 107 ILE A N 1
ATOM 865 C CA . ILE A 1 107 ? -23.256 1.118 30.343 1.00 94.38 107 ILE A CA 1
ATOM 866 C C . ILE A 1 107 ? -22.872 -0.273 30.864 1.00 94.38 107 ILE A C 1
ATOM 868 O O . ILE A 1 107 ? -23.727 -0.998 31.380 1.00 94.38 107 ILE A O 1
ATOM 872 N N . LYS A 1 108 ? -21.593 -0.653 30.760 1.00 92.50 108 LYS A N 1
ATOM 873 C CA . LYS A 1 108 ? -21.107 -1.942 31.282 1.00 92.50 108 LYS A CA 1
ATOM 874 C C . LYS A 1 108 ? -21.235 -2.028 32.802 1.00 92.50 108 LYS A C 1
ATOM 876 O O . LYS A 1 108 ? -21.597 -3.087 33.313 1.00 92.50 108 LYS A O 1
ATOM 881 N N . GLY A 1 109 ? -20.972 -0.926 33.506 1.00 89.00 109 GLY A N 1
ATOM 882 C CA . GLY A 1 109 ? -21.189 -0.817 34.948 1.00 89.00 109 GLY A CA 1
ATOM 883 C C . GLY A 1 109 ? -22.652 -1.064 35.320 1.00 89.00 109 GLY A C 1
ATOM 884 O O . GLY A 1 109 ? -22.947 -1.979 36.088 1.00 89.00 109 GLY A O 1
ATOM 885 N N . TYR A 1 110 ? -23.580 -0.340 34.687 1.00 92.81 110 TYR A N 1
ATOM 886 C CA . TYR A 1 110 ? -25.016 -0.519 34.922 1.00 92.81 110 TYR A CA 1
ATOM 887 C C . TYR A 1 110 ? -25.494 -1.942 34.620 1.00 92.81 110 TYR A C 1
ATOM 889 O O . TYR A 1 110 ? -26.315 -2.493 35.357 1.00 92.81 110 TYR A O 1
ATOM 897 N N . GLN A 1 111 ? -24.971 -2.563 33.561 1.00 92.31 111 GLN A N 1
ATOM 898 C CA . GLN A 1 111 ? -25.297 -3.944 33.222 1.00 92.31 111 GLN A CA 1
ATOM 899 C C . GLN A 1 111 ? -24.857 -4.924 34.323 1.00 92.31 111 GLN A C 1
ATOM 901 O O . GLN A 1 111 ? -25.631 -5.810 34.689 1.00 92.31 111 GLN A O 1
ATOM 906 N N . ALA A 1 112 ? -23.652 -4.762 34.878 1.00 88.94 112 ALA A N 1
ATOM 907 C CA . ALA A 1 112 ? -23.157 -5.605 35.968 1.00 88.94 112 ALA A CA 1
ATOM 908 C C . ALA A 1 112 ? -24.009 -5.466 37.242 1.00 88.94 112 ALA A C 1
ATOM 910 O O . ALA A 1 112 ? -24.349 -6.469 37.879 1.00 88.94 112 ALA A O 1
ATOM 911 N N . ASP A 1 113 ? -24.417 -4.244 37.582 1.00 92.19 113 ASP A N 1
ATOM 912 C CA . ASP A 1 113 ? -25.279 -3.989 38.740 1.00 92.19 113 ASP A CA 1
ATOM 913 C C . ASP A 1 113 ? -26.671 -4.613 38.576 1.00 92.19 113 ASP A C 1
ATOM 915 O O . ASP A 1 113 ? -27.205 -5.214 39.514 1.00 92.19 113 ASP A O 1
ATOM 919 N N . LEU A 1 114 ? -27.250 -4.528 37.375 1.00 92.00 114 LEU A N 1
ATOM 920 C CA . LEU A 1 114 ? -28.521 -5.174 37.038 1.00 92.00 114 LEU A CA 1
ATOM 921 C C . LEU A 1 114 ? -28.455 -6.694 37.215 1.00 92.00 114 LEU A C 1
ATOM 923 O O . LEU A 1 114 ? -29.348 -7.270 37.839 1.00 92.00 114 LEU A O 1
ATOM 927 N N . VAL A 1 115 ? -27.391 -7.332 36.719 1.00 89.88 115 VAL A N 1
ATOM 928 C CA . VAL A 1 115 ? -27.179 -8.782 36.872 1.00 89.88 115 VAL A CA 1
ATOM 929 C C . VAL A 1 115 ? -27.098 -9.160 38.354 1.00 89.88 115 VAL A C 1
ATOM 931 O O . VAL A 1 115 ? -27.836 -10.036 38.808 1.00 89.88 115 VAL A O 1
ATOM 934 N N . ASN A 1 116 ? -26.296 -8.434 39.135 1.00 88.19 116 ASN A N 1
ATOM 935 C CA . ASN A 1 116 ? -26.170 -8.661 40.577 1.00 88.19 116 ASN A CA 1
ATOM 936 C C . ASN A 1 116 ? -27.506 -8.518 41.322 1.00 88.19 116 ASN A C 1
ATOM 938 O O . ASN A 1 116 ? -27.815 -9.293 42.232 1.00 88.19 116 ASN A O 1
ATOM 942 N N . ASN A 1 117 ? -28.309 -7.516 40.964 1.00 91.69 117 ASN A N 1
ATOM 943 C CA . ASN A 1 117 ? -29.619 -7.300 41.574 1.00 91.69 117 ASN A CA 1
ATOM 944 C C . ASN A 1 117 ? -30.615 -8.407 41.205 1.00 91.69 117 ASN A C 1
ATOM 946 O O . ASN A 1 117 ? -31.387 -8.838 42.066 1.00 91.69 117 ASN A O 1
ATOM 950 N N . LEU A 1 118 ? -30.562 -8.916 39.972 1.00 86.44 118 LEU A N 1
ATOM 951 C CA . LEU A 1 118 ? -31.391 -10.035 39.526 1.00 86.44 118 LEU A CA 1
ATOM 952 C C . LEU A 1 118 ? -31.105 -11.312 40.336 1.00 86.44 118 LEU A C 1
ATOM 954 O O . LEU A 1 118 ? -32.035 -11.992 40.777 1.00 86.44 118 LEU A O 1
ATOM 958 N N . ASP A 1 119 ? -29.835 -11.615 40.600 1.00 87.12 119 ASP A N 1
ATOM 959 C CA . ASP A 1 119 ? -29.446 -12.801 41.375 1.00 87.12 119 ASP A CA 1
ATOM 960 C C . ASP A 1 119 ? -29.860 -12.700 42.854 1.00 87.12 119 ASP A C 1
ATOM 962 O O . ASP A 1 119 ? -30.324 -13.675 43.463 1.00 87.12 119 ASP A O 1
ATOM 966 N N . LYS A 1 120 ? -29.797 -11.494 43.432 1.00 85.75 120 LYS A N 1
ATOM 967 C CA . LYS A 1 120 ? -30.317 -11.220 44.784 1.00 85.75 120 LYS A CA 1
ATOM 968 C C . LYS A 1 120 ? -31.836 -11.408 44.888 1.00 85.75 120 LYS A C 1
ATOM 970 O O . LYS A 1 120 ? -32.329 -11.789 45.949 1.00 85.75 120 LYS A O 1
ATOM 975 N N . LEU A 1 121 ? -32.594 -11.139 43.824 1.00 84.44 121 LEU A N 1
ATOM 976 C CA . LEU A 1 121 ? -34.044 -11.366 43.812 1.00 84.44 121 LEU A CA 1
ATOM 977 C C . LEU A 1 121 ? -34.378 -12.860 43.725 1.00 84.44 121 LEU A C 1
ATOM 979 O O . LEU A 1 121 ? -35.160 -13.350 44.541 1.00 84.44 121 LEU A O 1
ATOM 983 N N . LYS A 1 122 ? -33.708 -13.604 42.835 1.00 82.56 122 LYS A N 1
ATOM 984 C CA . LYS A 1 122 ? -33.885 -15.065 42.706 1.00 82.56 122 LYS A CA 1
ATOM 985 C C . LYS A 1 122 ? -33.633 -15.803 44.024 1.00 82.56 122 LYS A C 1
ATOM 987 O O . LYS A 1 122 ? -34.372 -16.714 44.394 1.00 82.56 122 LYS A O 1
ATOM 992 N N . THR A 1 123 ? -32.593 -15.404 44.756 1.00 82.19 123 THR A N 1
ATOM 993 C CA . THR A 1 123 ? -32.258 -16.006 46.057 1.00 82.19 123 THR A CA 1
ATOM 994 C C . THR A 1 123 ? -33.313 -15.712 47.126 1.00 82.19 123 THR A C 1
ATOM 996 O O . THR A 1 123 ? -33.678 -16.613 47.884 1.00 82.19 123 THR A O 1
ATOM 999 N N . LYS A 1 124 ? -33.867 -14.492 47.167 1.00 83.81 124 LYS A N 1
ATOM 1000 C CA . LYS A 1 124 ? -34.964 -14.141 48.086 1.00 83.81 124 LYS A CA 1
ATOM 1001 C C . LYS A 1 124 ? -36.230 -14.961 47.827 1.00 83.81 124 LYS A C 1
ATOM 1003 O O . LYS A 1 124 ? -36.802 -15.491 48.780 1.00 83.81 124 LYS A O 1
ATOM 1008 N N . GLU A 1 125 ? -36.632 -15.116 46.568 1.00 83.19 125 GLU A N 1
ATOM 1009 C CA . GLU A 1 125 ? -37.796 -15.935 46.201 1.00 83.19 125 GLU A CA 1
ATOM 1010 C C . GLU A 1 125 ? -37.605 -17.409 46.591 1.00 83.19 125 GLU A C 1
ATOM 1012 O O . GLU A 1 125 ? -38.496 -18.019 47.190 1.00 83.19 125 GLU A O 1
ATOM 1017 N N . ALA A 1 126 ? -36.420 -17.975 46.336 1.00 79.50 126 ALA A N 1
ATOM 1018 C CA . ALA A 1 126 ? -36.102 -19.355 46.708 1.00 79.50 126 ALA A CA 1
ATOM 1019 C C . ALA A 1 126 ? -36.223 -19.598 48.227 1.00 79.50 126 ALA A C 1
ATOM 1021 O O . ALA A 1 126 ? -36.773 -20.618 48.659 1.00 79.50 126 ALA A O 1
ATOM 1022 N N . ILE A 1 127 ? -35.769 -18.642 49.045 1.00 77.25 127 ILE A N 1
ATOM 1023 C CA . ILE A 1 127 ? -35.886 -18.696 50.510 1.00 77.25 127 ILE A CA 1
ATOM 1024 C C . ILE A 1 127 ? -37.356 -18.640 50.950 1.00 77.25 127 ILE A C 1
ATOM 1026 O O . ILE A 1 127 ? -37.755 -19.371 51.860 1.00 77.25 127 ILE A O 1
ATOM 1030 N N . GLU A 1 128 ? -38.182 -17.802 50.323 1.00 83.12 128 GLU A N 1
ATOM 1031 C CA . GLU A 1 128 ? -39.605 -17.703 50.662 1.00 83.12 128 GLU A CA 1
ATOM 1032 C C . GLU A 1 128 ? -40.364 -19.002 50.343 1.00 83.12 128 GLU A C 1
ATOM 1034 O O . GLU A 1 128 ? -41.165 -19.480 51.156 1.00 83.12 128 GLU A O 1
ATOM 1039 N N . ILE A 1 129 ? -40.062 -19.630 49.203 1.00 82.88 129 ILE A N 1
ATOM 1040 C CA . ILE A 1 129 ? -40.623 -20.934 48.822 1.00 82.88 129 ILE A CA 1
ATOM 1041 C C . ILE A 1 129 ? -40.220 -22.012 49.837 1.00 82.88 129 ILE A C 1
ATOM 1043 O O . ILE A 1 129 ? -41.067 -22.802 50.268 1.00 82.88 129 ILE A O 1
ATOM 1047 N N . ALA A 1 130 ? -38.952 -22.036 50.257 1.00 77.00 130 ALA A N 1
ATOM 1048 C CA . ALA A 1 130 ? -38.472 -22.970 51.273 1.00 77.00 130 ALA A CA 1
ATOM 1049 C C . ALA A 1 130 ? -39.197 -22.772 52.618 1.00 77.00 130 ALA A C 1
ATOM 1051 O O . ALA A 1 130 ? -39.697 -23.743 53.191 1.00 77.00 130 ALA A O 1
ATOM 1052 N N . LYS A 1 131 ? -39.361 -21.522 53.078 1.00 82.56 131 LYS A N 1
ATOM 1053 C CA . LYS A 1 131 ? -40.118 -21.193 54.303 1.00 82.56 131 LYS A CA 1
ATOM 1054 C C . LYS A 1 131 ? -41.573 -21.675 54.237 1.00 82.56 131 LYS A C 1
ATOM 1056 O O . LYS A 1 131 ? -42.059 -22.277 55.195 1.00 82.56 131 LYS A O 1
ATOM 1061 N N . LYS A 1 132 ? -42.259 -21.476 53.103 1.00 82.81 132 LYS A N 1
ATOM 1062 C CA . LYS A 1 132 ? -43.639 -21.961 52.892 1.00 82.81 132 LYS A CA 1
ATOM 1063 C C . LYS A 1 132 ? -43.737 -23.489 52.920 1.00 82.81 132 LYS A C 1
ATOM 1065 O O . LYS A 1 132 ? -44.719 -24.015 53.443 1.00 82.81 132 LYS A O 1
ATOM 1070 N N . LYS A 1 133 ? -42.742 -24.209 52.384 1.00 80.31 133 LYS A N 1
ATOM 1071 C CA . LYS A 1 133 ? -42.689 -25.681 52.463 1.00 80.31 133 LYS A CA 1
ATOM 1072 C C . LYS A 1 133 ? -42.511 -26.158 53.905 1.00 80.31 133 LYS A C 1
ATOM 1074 O O . LYS A 1 133 ? -43.273 -27.016 54.339 1.00 80.31 133 LYS A O 1
ATOM 1079 N N . VAL A 1 134 ? -41.582 -25.566 54.659 1.00 73.06 134 VAL A N 1
ATOM 1080 C CA . VAL A 1 134 ? -41.336 -25.928 56.067 1.00 73.06 134 VAL A CA 1
ATOM 1081 C C . VAL A 1 134 ? -42.586 -25.707 56.928 1.00 73.06 134 VAL A C 1
ATOM 1083 O O . VAL A 1 134 ? -42.979 -26.609 57.660 1.00 73.06 134 VAL A O 1
ATOM 1086 N N . ALA A 1 135 ? -43.283 -24.576 56.769 1.00 74.06 135 ALA A N 1
ATOM 1087 C CA . ALA A 1 135 ? -44.502 -24.264 57.528 1.00 74.06 135 ALA A CA 1
ATOM 1088 C C . ALA A 1 135 ? -45.692 -25.214 57.261 1.00 74.06 135 ALA A C 1
ATOM 1090 O O . ALA A 1 135 ? -46.598 -25.310 58.089 1.00 74.06 135 ALA A O 1
ATOM 1091 N N . LYS A 1 136 ? -45.720 -25.906 56.111 1.00 72.75 136 LYS A N 1
ATOM 1092 C CA . LYS A 1 136 ? -46.726 -26.943 55.813 1.00 72.75 136 LYS A CA 1
ATOM 1093 C C . LYS A 1 136 ? -46.402 -28.290 56.463 1.00 72.75 136 LYS A C 1
ATOM 1095 O O . LYS A 1 136 ? -47.322 -29.063 56.699 1.00 72.75 136 LYS A O 1
ATOM 1100 N N . VAL A 1 137 ? -45.127 -28.571 56.737 1.00 68.12 137 VAL A N 1
ATOM 1101 C CA . VAL A 1 137 ? -44.677 -29.837 57.339 1.00 68.12 137 VAL A CA 1
ATOM 1102 C C . VAL A 1 137 ? -44.830 -29.818 58.863 1.00 68.12 137 VAL A C 1
ATOM 1104 O O . VAL A 1 137 ? -45.166 -30.842 59.438 1.00 68.12 137 VAL A O 1
ATOM 1107 N N . THR A 1 138 ? -44.670 -28.664 59.517 1.00 58.59 138 THR A N 1
ATOM 1108 C CA . THR A 1 138 ? -44.816 -28.510 60.981 1.00 58.59 138 THR A CA 1
ATOM 1109 C C . THR A 1 138 ? -46.256 -28.364 61.489 1.00 58.59 138 THR A C 1
ATOM 1111 O O . THR A 1 138 ? -46.465 -28.336 62.696 1.00 58.59 138 THR A O 1
ATOM 1114 N N . LYS A 1 139 ? -47.259 -28.263 60.606 1.00 57.50 139 LYS A N 1
ATOM 1115 C CA . LYS A 1 139 ? -48.695 -28.201 60.964 1.00 57.50 139 LYS A CA 1
ATOM 1116 C C . LYS A 1 139 ? -49.414 -29.560 60.880 1.00 57.50 139 LYS A C 1
ATOM 1118 O O . LYS A 1 139 ? -50.641 -29.590 60.806 1.00 57.50 139 LYS A O 1
ATOM 1123 N N . LYS A 1 140 ? -48.667 -30.661 60.848 1.00 47.94 140 LYS A N 1
ATOM 1124 C CA . LYS A 1 140 ? -49.175 -32.033 60.775 1.00 47.94 140 LYS A CA 1
ATOM 1125 C C . LYS A 1 140 ? -48.626 -32.830 61.948 1.00 47.94 140 LYS A C 1
ATOM 1127 O O . LYS A 1 140 ? -49.381 -33.689 62.441 1.00 47.94 140 LYS A O 1
#

Foldseek 3Di:
DDDDPDPQPPDQCQFLVNLLVLVCVLVVHDDLCVVCVLLVHDSVQSVVCNVVRHDDPVSSVVSCVVVVHDPCCSRRVDDPPVVVVVVVVVVVVVVVCVVCVVVVVVVVVVVVVVVVVVVVVVVVVVVVVVVVVVVVVVVD